Protein AF-A0A2E9AQP9-F1 (afdb_monomer)

Mean predicted aligned error: 4.68 Å

Secondary structure (DSSP, 8-state):
----SS---HHHHHHHHHHHHHHHHHHHHH-HHHHHHTTTPPP-HHHHHHHHHHHHHHHHHHHHHHHHHHHSGGGHHHHHHHHHHHHHHHHHHHHHHHHHTSS-HHHHHHHHHHHHHHHHHHHHHT-

Foldseek 3Di:
DDDDPPDCALLNLLLVLLCVLLVQLCCLQVPVVVNQVLQVHDDDPVSSVVSNVSSVVSNVSSVCSNCVVVVCVPNSLVVLQVQLVVLVVQLVVLVVCCVVVVGPPSSCCVPNVVSVVSNVVSVVNSD

Structure (mmCIF, N/CA/C/O backbone):
data_AF-A0A2E9AQP9-F1
#
_entry.id   AF-A0A2E9AQP9-F1
#
loop_
_atom_site.group_PDB
_atom_site.id
_atom_site.type_symbol
_atom_site.label_atom_id
_atom_site.label_alt_id
_atom_site.label_comp_id
_atom_site.label_asym_id
_atom_site.label_entity_id
_atom_site.label_seq_id
_atom_site.pdbx_PDB_ins_code
_atom_site.Cartn_x
_atom_site.Cartn_y
_atom_site.Cartn_z
_atom_site.occupancy
_atom_site.B_iso_or_equiv
_atom_site.auth_seq_id
_atom_site.auth_comp_id
_atom_site.auth_asym_id
_atom_site.auth_atom_id
_atom_site.pdbx_PDB_model_num
ATOM 1 N N . MET A 1 1 ? -17.244 -19.086 24.687 1.00 38.00 1 MET A N 1
ATOM 2 C CA . MET A 1 1 ? -15.893 -19.639 24.494 1.00 38.00 1 MET A CA 1
ATOM 3 C C . MET A 1 1 ? -14.957 -18.458 24.560 1.00 38.00 1 MET A C 1
ATOM 5 O O . MET A 1 1 ? -15.077 -17.561 23.738 1.00 38.00 1 MET A O 1
ATOM 9 N N . GLU A 1 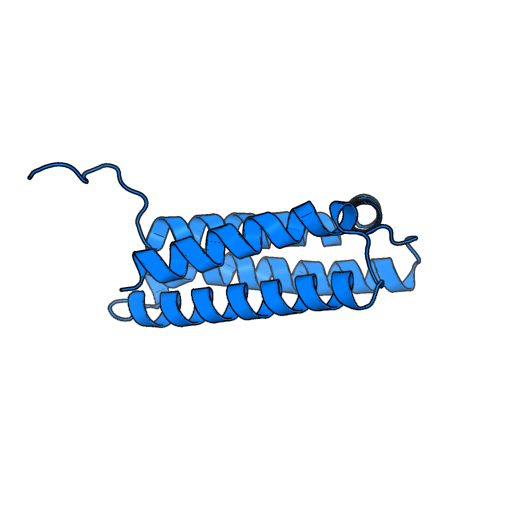2 ? -14.177 -18.408 25.632 1.00 42.53 2 GLU A N 1
ATOM 10 C CA . GLU A 1 2 ? -13.067 -17.478 25.821 1.00 42.53 2 GLU A CA 1
ATOM 11 C C . GLU A 1 2 ? -12.004 -17.705 24.741 1.00 42.53 2 GLU A C 1
ATOM 13 O O . GLU A 1 2 ? -11.810 -18.840 24.299 1.00 42.53 2 GLU A O 1
ATOM 18 N N . GLY A 1 3 ? -11.313 -16.629 24.358 1.00 44.97 3 GLY A N 1
ATOM 19 C CA . GLY A 1 3 ? -10.068 -16.697 23.599 1.00 44.97 3 GLY A CA 1
ATOM 20 C C . GLY A 1 3 ? -10.031 -15.809 22.360 1.00 44.97 3 GLY A C 1
ATOM 21 O O . GLY A 1 3 ? -10.004 -16.335 21.256 1.00 44.97 3 GLY A O 1
ATOM 22 N N . ASP A 1 4 ? -9.972 -14.485 22.526 1.00 52.28 4 ASP A N 1
ATOM 23 C CA . ASP A 1 4 ? -9.325 -13.641 21.508 1.00 52.28 4 ASP A CA 1
ATOM 24 C C . ASP A 1 4 ? -8.601 -12.434 22.131 1.00 52.28 4 ASP A C 1
ATOM 26 O O . ASP A 1 4 ? -8.764 -11.296 21.710 1.00 52.28 4 ASP A O 1
ATOM 30 N N . GLU A 1 5 ? -7.786 -12.663 23.166 1.00 52.16 5 GLU A N 1
ATOM 31 C CA . GLU A 1 5 ? -6.873 -11.632 23.702 1.00 52.16 5 GLU A CA 1
ATOM 32 C C . GLU A 1 5 ? -5.533 -11.568 22.931 1.00 52.16 5 GLU A C 1
ATOM 34 O O . GLU A 1 5 ? -4.533 -11.058 23.429 1.00 52.16 5 GLU A O 1
ATOM 39 N N . GLY A 1 6 ? -5.496 -12.059 21.685 1.00 56.19 6 GLY A N 1
ATOM 40 C CA . GLY A 1 6 ? -4.303 -12.023 20.824 1.00 56.19 6 GLY A CA 1
ATOM 41 C C . GLY A 1 6 ? -4.579 -12.035 19.315 1.00 56.19 6 GLY A C 1
ATOM 42 O O . GLY A 1 6 ? -3.659 -12.272 18.532 1.00 56.19 6 GLY A O 1
ATOM 43 N N . GLY A 1 7 ? -5.826 -11.827 18.892 1.00 74.56 7 GLY A N 1
ATOM 44 C CA . GLY A 1 7 ? -6.230 -11.907 17.493 1.00 74.56 7 GLY A CA 1
ATOM 45 C C . GLY A 1 7 ? -5.870 -10.685 16.664 1.00 74.56 7 GLY A C 1
ATOM 46 O O . GLY A 1 7 ? -5.743 -9.562 17.148 1.00 74.56 7 GLY A O 1
ATOM 47 N N . LEU A 1 8 ? -5.761 -10.904 15.355 1.00 91.00 8 LEU A N 1
ATOM 48 C CA . LEU A 1 8 ? -5.610 -9.837 14.374 1.00 91.00 8 LEU A CA 1
ATOM 49 C C . LEU A 1 8 ? -6.840 -8.910 14.411 1.00 91.00 8 LEU A C 1
ATOM 51 O O . LEU A 1 8 ? -7.929 -9.306 13.985 1.00 91.00 8 LEU A O 1
ATOM 55 N N . THR A 1 9 ? -6.670 -7.688 14.913 1.00 95.94 9 THR A N 1
ATOM 56 C CA . THR A 1 9 ? -7.718 -6.655 14.976 1.00 95.94 9 THR A CA 1
ATOM 57 C C . THR A 1 9 ? -7.784 -5.850 13.677 1.00 95.94 9 THR A C 1
ATOM 59 O O . THR A 1 9 ? -6.810 -5.799 12.926 1.00 95.94 9 THR A O 1
ATOM 62 N N . LEU A 1 10 ? -8.907 -5.170 13.413 1.00 96.25 10 LEU A N 1
ATOM 63 C CA . LEU A 1 10 ? -9.034 -4.282 12.247 1.00 96.25 10 LEU A CA 1
ATOM 64 C C . LEU A 1 10 ? -7.977 -3.163 12.254 1.00 96.25 10 LEU A C 1
ATOM 66 O O . LEU A 1 10 ? -7.404 -2.849 11.215 1.00 96.25 10 LEU A O 1
ATOM 70 N N . GLU A 1 11 ? -7.660 -2.617 13.431 1.00 96.75 11 GLU A N 1
ATOM 71 C CA . GLU A 1 11 ? -6.563 -1.657 13.608 1.00 96.75 11 GLU A CA 1
ATOM 72 C C . GLU A 1 11 ? -5.217 -2.235 13.149 1.00 96.75 11 GLU A C 1
ATOM 74 O O . GLU A 1 11 ? -4.466 -1.564 12.440 1.00 96.75 11 GLU A O 1
ATOM 79 N N . LEU A 1 12 ? -4.913 -3.484 13.513 1.00 97.31 12 LEU A N 1
ATOM 80 C CA . LEU A 1 12 ? -3.681 -4.141 13.081 1.00 97.31 12 LEU A CA 1
ATOM 81 C C . LEU A 1 12 ? -3.661 -4.383 11.567 1.00 97.31 12 LEU A C 1
ATOM 83 O O . LEU A 1 12 ? -2.605 -4.224 10.957 1.00 97.31 12 LEU A O 1
ATOM 87 N N . VAL A 1 13 ? -4.803 -4.696 10.942 1.00 97.94 13 VAL A N 1
ATOM 88 C CA . VAL A 1 13 ? -4.898 -4.813 9.473 1.00 97.94 13 VAL A CA 1
ATOM 89 C C . VAL A 1 13 ? -4.586 -3.470 8.801 1.00 97.94 13 VAL A C 1
ATOM 91 O O . VAL A 1 13 ? -3.784 -3.429 7.868 1.00 97.94 13 VAL A O 1
ATOM 94 N N . PHE A 1 14 ? -5.140 -2.366 9.312 1.00 98.06 14 PHE A N 1
ATOM 95 C CA . PHE A 1 14 ? -4.829 -1.009 8.846 1.00 98.06 14 PHE A CA 1
ATOM 96 C C . PHE A 1 14 ? -3.343 -0.666 8.974 1.00 98.06 14 PHE A C 1
ATOM 98 O O . PHE A 1 14 ? -2.729 -0.204 8.013 1.00 98.06 14 PHE A O 1
ATOM 105 N N . LYS A 1 15 ? -2.733 -0.950 10.128 1.00 97.75 15 LYS A N 1
ATOM 106 C CA . LYS A 1 15 ? -1.299 -0.714 10.352 1.00 97.75 15 LYS A CA 1
ATOM 107 C C . LYS A 1 15 ? -0.417 -1.563 9.438 1.00 97.75 15 LYS A C 1
ATOM 109 O O . LYS A 1 15 ? 0.554 -1.049 8.888 1.00 97.75 15 LYS A O 1
ATOM 114 N N . ALA A 1 16 ? -0.764 -2.830 9.223 1.00 97.56 16 ALA A N 1
ATOM 115 C CA . ALA A 1 16 ? -0.041 -3.701 8.299 1.00 97.56 16 ALA A CA 1
ATOM 116 C C . ALA A 1 16 ? -0.126 -3.192 6.849 1.00 97.56 16 ALA A C 1
ATOM 118 O O . ALA A 1 16 ? 0.898 -3.114 6.168 1.00 97.56 16 ALA A O 1
ATOM 119 N N . ALA A 1 17 ? -1.313 -2.769 6.399 1.00 97.25 17 ALA A N 1
ATOM 120 C CA . ALA A 1 17 ? -1.485 -2.128 5.094 1.00 97.25 17 ALA A CA 1
ATOM 121 C C . ALA A 1 17 ? -0.691 -0.813 4.998 1.00 97.25 17 ALA A C 1
ATOM 123 O O . ALA A 1 17 ? -0.103 -0.512 3.962 1.00 97.25 17 ALA A O 1
ATOM 124 N N . GLY A 1 18 ? -0.617 -0.060 6.099 1.00 97.94 18 GLY A N 1
ATOM 125 C CA . GLY A 1 18 ? 0.185 1.153 6.204 1.00 97.94 18 GLY A CA 1
ATOM 126 C C . GLY A 1 18 ? 1.681 0.910 6.004 1.00 97.94 18 GLY A C 1
ATOM 127 O O . GLY A 1 18 ? 2.306 1.585 5.187 1.00 97.94 18 GLY A O 1
ATOM 128 N N . ILE A 1 19 ? 2.247 -0.095 6.685 1.00 97.69 19 ILE A N 1
ATOM 129 C CA . ILE A 1 19 ? 3.654 -0.503 6.511 1.00 97.69 19 ILE A CA 1
ATOM 130 C C . ILE A 1 19 ? 3.922 -0.906 5.063 1.00 97.69 19 ILE A C 1
ATOM 132 O O . ILE A 1 19 ? 4.918 -0.482 4.488 1.00 97.69 19 ILE A O 1
ATOM 136 N N . MET A 1 20 ? 3.029 -1.698 4.472 1.00 95.38 20 MET A N 1
ATOM 137 C CA . MET A 1 20 ? 3.136 -2.122 3.076 1.00 95.38 20 MET A CA 1
ATOM 138 C C . MET A 1 20 ? 3.131 -0.932 2.112 1.00 95.38 20 MET A C 1
ATOM 140 O O . MET A 1 20 ? 3.979 -0.867 1.228 1.00 95.38 20 MET A O 1
ATOM 144 N N . GLY A 1 21 ? 2.226 0.033 2.305 1.00 96.00 21 GLY A N 1
ATOM 145 C CA . GLY A 1 21 ? 2.166 1.247 1.489 1.00 96.00 21 GLY A CA 1
ATOM 146 C C . GLY A 1 21 ? 3.438 2.089 1.601 1.00 96.00 21 GLY A C 1
ATOM 147 O O . GLY A 1 21 ? 4.028 2.452 0.587 1.00 96.00 21 GLY A O 1
ATOM 148 N N . VAL A 1 22 ? 3.921 2.332 2.826 1.00 97.81 22 VAL A N 1
ATOM 149 C CA . VAL A 1 22 ? 5.174 3.074 3.048 1.00 97.81 22 VAL A CA 1
ATOM 150 C C . VAL A 1 22 ? 6.372 2.325 2.466 1.00 97.81 22 VAL A C 1
ATOM 152 O O . VAL A 1 22 ? 7.183 2.930 1.774 1.00 97.81 22 VAL A O 1
ATOM 155 N N . GLY A 1 23 ? 6.480 1.017 2.703 1.00 94.44 23 GLY A N 1
ATOM 156 C CA . GLY A 1 23 ? 7.569 0.188 2.190 1.00 94.44 23 GLY A CA 1
ATOM 157 C C . GLY A 1 23 ? 7.599 0.138 0.662 1.00 94.44 23 GLY A C 1
ATOM 158 O O . GLY A 1 23 ? 8.650 0.365 0.069 1.00 94.44 23 GLY A O 1
ATOM 159 N N . GLY A 1 24 ? 6.447 -0.078 0.022 1.00 92.00 24 GLY A N 1
ATOM 160 C CA . GLY A 1 24 ? 6.325 -0.054 -1.436 1.00 92.00 24 GLY A CA 1
ATOM 161 C C . GLY A 1 24 ? 6.636 1.321 -2.025 1.00 92.00 24 GLY A C 1
ATOM 162 O O . GLY A 1 24 ? 7.313 1.420 -3.044 1.00 92.00 24 GLY A O 1
ATOM 163 N N . GLY A 1 25 ? 6.219 2.393 -1.350 1.00 95.31 25 GLY A N 1
ATOM 164 C CA . GLY A 1 25 ? 6.530 3.745 -1.791 1.00 95.31 25 GLY A CA 1
ATOM 165 C C . GLY A 1 25 ? 8.010 4.112 -1.650 1.00 95.31 25 GLY A C 1
ATOM 166 O O . GLY A 1 25 ? 8.582 4.713 -2.557 1.00 95.31 25 GLY A O 1
ATOM 167 N N . LEU A 1 26 ? 8.662 3.684 -0.563 1.00 96.12 26 LEU A N 1
ATOM 168 C CA . LEU A 1 26 ? 10.113 3.807 -0.403 1.00 96.12 26 LEU A CA 1
ATOM 169 C C . LEU A 1 26 ? 10.869 3.000 -1.460 1.00 96.12 26 LEU A C 1
ATOM 171 O O . LEU A 1 26 ? 11.868 3.492 -1.972 1.00 96.12 26 LEU A O 1
ATOM 175 N N . LEU A 1 27 ? 10.389 1.803 -1.813 1.00 91.75 27 LEU A N 1
ATOM 176 C CA . LEU A 1 27 ? 10.970 1.006 -2.893 1.00 91.75 27 LEU A CA 1
ATOM 177 C C . LEU A 1 27 ? 10.889 1.753 -4.233 1.00 91.75 27 LEU A C 1
ATOM 179 O O . LEU A 1 27 ? 11.904 1.886 -4.905 1.00 91.75 27 LEU A O 1
ATOM 183 N N . GLY A 1 28 ? 9.725 2.311 -4.582 1.00 92.12 28 GLY A N 1
ATOM 184 C CA . GLY A 1 28 ? 9.542 3.055 -5.836 1.00 92.12 28 GLY A CA 1
ATOM 185 C C . GLY A 1 28 ? 10.383 4.335 -5.948 1.00 92.12 28 GLY A C 1
ATOM 186 O O . GLY A 1 28 ? 10.756 4.719 -7.055 1.00 92.12 28 GLY A O 1
ATOM 187 N N . ILE A 1 29 ? 10.705 4.979 -4.818 1.00 95.62 29 ILE A N 1
ATOM 188 C CA . ILE A 1 29 ? 11.549 6.186 -4.780 1.00 95.62 29 ILE A CA 1
ATOM 189 C C . ILE A 1 29 ? 13.040 5.841 -4.734 1.00 95.62 29 ILE A C 1
ATOM 191 O O . ILE A 1 29 ? 13.832 6.450 -5.442 1.00 95.62 29 ILE A O 1
ATOM 195 N N . ALA A 1 30 ? 13.445 4.929 -3.848 1.00 95.38 30 ALA A N 1
ATOM 196 C CA . ALA A 1 30 ? 14.856 4.700 -3.537 1.00 95.38 30 ALA A CA 1
ATOM 197 C C . ALA A 1 30 ? 15.485 3.563 -4.352 1.00 95.38 30 ALA A C 1
ATOM 199 O O . ALA A 1 30 ? 16.708 3.477 -4.423 1.00 95.38 30 ALA A O 1
ATOM 200 N N . MET A 1 31 ? 14.668 2.664 -4.905 1.00 92.94 31 MET A N 1
ATOM 201 C CA . MET A 1 31 ? 15.110 1.487 -5.659 1.00 92.94 31 MET A CA 1
ATOM 202 C C . MET A 1 31 ? 14.216 1.267 -6.897 1.00 92.94 31 MET A C 1
ATOM 204 O O . MET A 1 31 ? 13.592 0.207 -7.024 1.00 92.94 31 MET A O 1
ATOM 208 N N . PRO A 1 32 ? 14.134 2.259 -7.807 1.00 91.25 32 PRO A N 1
ATOM 209 C CA . PRO A 1 32 ? 13.274 2.212 -8.991 1.00 91.25 32 PRO A CA 1
ATOM 210 C C . PRO A 1 32 ? 13.541 0.977 -9.863 1.00 91.25 32 PRO A C 1
ATOM 212 O O . PRO A 1 32 ? 12.589 0.308 -10.260 1.00 91.25 32 PRO A O 1
ATOM 215 N N . ASP A 1 33 ? 14.807 0.608 -10.080 1.00 90.62 33 ASP A N 1
ATOM 216 C CA . ASP A 1 33 ? 15.177 -0.578 -10.868 1.00 90.62 33 ASP A CA 1
ATOM 217 C C . ASP A 1 33 ? 14.599 -1.865 -10.274 1.00 90.62 33 ASP A C 1
ATOM 219 O O . ASP A 1 33 ? 13.947 -2.639 -10.967 1.00 90.62 33 ASP A O 1
ATOM 223 N N . MET A 1 34 ? 14.739 -2.053 -8.958 1.00 87.75 34 MET A N 1
ATOM 224 C CA . MET A 1 34 ? 14.175 -3.215 -8.270 1.00 87.75 34 MET A CA 1
ATOM 225 C C . MET A 1 34 ? 12.645 -3.231 -8.369 1.00 87.75 34 MET A C 1
ATOM 227 O O . MET A 1 34 ? 12.036 -4.293 -8.481 1.00 87.75 34 MET A O 1
ATOM 231 N N . TRP A 1 35 ? 12.000 -2.065 -8.311 1.00 85.94 35 TRP A N 1
ATOM 232 C CA . TRP A 1 35 ? 10.556 -1.960 -8.491 1.00 85.94 35 TRP A CA 1
ATOM 233 C C . TRP A 1 35 ? 10.122 -2.350 -9.913 1.00 85.94 35 TRP A C 1
ATOM 235 O O . TRP A 1 35 ? 9.165 -3.110 -10.052 1.00 85.94 35 TRP A O 1
ATOM 245 N N . ALA A 1 36 ? 10.844 -1.907 -10.946 1.00 87.19 36 ALA A N 1
ATOM 246 C CA . ALA A 1 36 ? 10.575 -2.278 -12.336 1.00 87.19 36 ALA A CA 1
ATOM 247 C C . ALA A 1 36 ? 10.849 -3.757 -12.629 1.00 87.19 36 ALA A C 1
ATOM 249 O O . ALA A 1 36 ? 10.014 -4.410 -13.256 1.00 87.19 36 ALA A O 1
ATOM 250 N N . ASP A 1 37 ? 11.957 -4.304 -12.126 1.00 83.56 37 ASP A N 1
ATOM 251 C CA . ASP A 1 37 ? 12.318 -5.714 -12.292 1.00 83.56 37 ASP A CA 1
ATOM 252 C C . ASP A 1 37 ? 11.215 -6.640 -11.764 1.00 83.56 37 ASP A C 1
ATOM 254 O O . ASP A 1 37 ? 10.886 -7.647 -12.393 1.00 83.56 37 ASP A O 1
ATOM 258 N N . ASN A 1 38 ? 10.584 -6.269 -10.642 1.00 77.75 38 ASN A N 1
ATOM 259 C CA . ASN A 1 38 ? 9.488 -7.041 -10.054 1.00 77.75 38 ASN A CA 1
ATOM 260 C C . ASN A 1 38 ? 8.275 -7.181 -10.980 1.00 77.75 38 ASN A C 1
ATOM 262 O O . ASN A 1 38 ? 7.528 -8.141 -10.830 1.00 77.75 38 ASN A O 1
ATOM 266 N N . VAL A 1 39 ? 8.077 -6.245 -11.911 1.00 78.25 39 VAL A N 1
ATOM 267 C CA . VAL A 1 39 ? 6.957 -6.235 -12.865 1.00 78.25 39 VAL A CA 1
ATOM 268 C C . VAL A 1 39 ? 7.425 -6.401 -14.316 1.00 78.25 39 VAL A C 1
ATOM 270 O O . VAL A 1 39 ? 6.660 -6.145 -15.245 1.00 78.25 39 VAL A O 1
ATOM 273 N N . GLY A 1 40 ? 8.677 -6.828 -14.526 1.00 80.06 40 GLY A N 1
ATOM 274 C CA . GLY A 1 40 ? 9.253 -7.096 -15.847 1.00 80.06 40 GLY A CA 1
ATOM 275 C C . GLY A 1 40 ? 9.447 -5.857 -16.727 1.00 80.06 40 GLY A C 1
ATOM 276 O O . GLY A 1 40 ? 9.503 -5.978 -17.952 1.00 80.06 40 GLY A O 1
ATOM 277 N N . TRP A 1 41 ? 9.504 -4.664 -16.136 1.00 85.25 41 TRP A N 1
ATOM 278 C CA . TRP A 1 41 ? 9.685 -3.417 -16.874 1.00 85.25 41 TRP A CA 1
ATOM 279 C C . TRP A 1 41 ? 11.164 -3.105 -17.086 1.00 85.25 41 TRP A C 1
ATOM 281 O O . TRP A 1 41 ? 11.996 -3.338 -16.217 1.00 85.25 41 TRP A O 1
ATOM 291 N N . VAL A 1 42 ? 11.487 -2.518 -18.239 1.00 89.00 42 VAL A N 1
ATOM 292 C CA . VAL A 1 42 ? 12.802 -1.909 -18.466 1.00 89.00 42 VAL A CA 1
ATOM 293 C C . VAL A 1 42 ? 12.746 -0.486 -17.933 1.00 89.00 42 VAL A C 1
ATOM 295 O O . VAL A 1 42 ? 11.937 0.311 -18.411 1.00 89.00 42 VAL A O 1
ATOM 298 N N . MET A 1 43 ? 13.589 -0.167 -16.953 1.00 92.50 43 MET A N 1
ATOM 299 C CA . MET A 1 43 ? 13.609 1.167 -16.361 1.00 92.50 43 MET A CA 1
ATOM 300 C C . MET A 1 43 ? 14.156 2.203 -17.356 1.00 92.50 43 MET A C 1
ATOM 302 O O . MET A 1 43 ? 15.237 2.033 -17.923 1.00 92.50 43 MET A O 1
ATOM 306 N N . THR A 1 44 ? 13.391 3.275 -17.578 1.00 94.38 44 THR A N 1
ATOM 307 C CA . THR A 1 44 ? 13.791 4.462 -18.356 1.00 94.38 44 THR A CA 1
ATOM 308 C C . THR A 1 44 ? 13.800 5.692 -17.451 1.00 94.38 44 THR A C 1
ATOM 310 O O . THR A 1 44 ? 13.197 5.666 -16.379 1.00 94.38 44 THR A O 1
ATOM 313 N N . GLU A 1 45 ? 14.415 6.796 -17.885 1.00 93.00 45 GLU A N 1
ATOM 314 C CA . GLU A 1 45 ? 14.434 8.047 -17.105 1.00 93.00 45 GLU A CA 1
ATOM 315 C C . GLU A 1 45 ? 13.013 8.570 -16.808 1.00 93.00 45 GLU A C 1
ATOM 317 O O . GLU A 1 45 ? 12.724 9.060 -15.714 1.00 93.00 45 GLU A O 1
ATOM 322 N N . GLU A 1 46 ? 12.081 8.434 -17.757 1.00 95.00 46 GLU A N 1
ATOM 323 C CA . GLU A 1 46 ? 10.686 8.826 -17.552 1.00 95.00 46 GLU A CA 1
ATOM 324 C C . GLU A 1 46 ? 9.969 7.918 -16.549 1.00 95.00 46 GLU A C 1
ATOM 326 O O . GLU A 1 46 ? 9.168 8.406 -15.746 1.00 95.00 46 GLU A O 1
ATOM 331 N N . LEU A 1 47 ? 10.252 6.611 -16.585 1.00 92.50 47 LEU A N 1
ATOM 332 C CA . LEU A 1 47 ? 9.686 5.644 -15.646 1.00 92.50 47 LEU A CA 1
ATOM 333 C C . LEU A 1 47 ? 10.260 5.809 -14.240 1.00 92.50 47 LEU A C 1
ATOM 335 O O . LEU A 1 47 ? 9.507 5.659 -13.284 1.00 92.50 47 LEU A O 1
ATOM 339 N N . GLU A 1 48 ? 11.528 6.188 -14.107 1.00 94.50 48 GLU A N 1
ATOM 340 C CA . GLU A 1 48 ? 12.148 6.511 -12.821 1.00 94.50 48 GLU A CA 1
ATOM 341 C C . GLU A 1 48 ? 11.484 7.745 -12.198 1.00 94.50 48 GLU A C 1
ATOM 343 O O . GLU A 1 48 ? 11.071 7.742 -11.036 1.00 94.50 48 GLU A O 1
ATOM 348 N N . ASN A 1 49 ? 11.274 8.803 -12.987 1.00 94.62 49 ASN A N 1
ATOM 349 C CA . ASN A 1 49 ? 10.537 9.966 -12.503 1.00 94.62 49 ASN A CA 1
ATOM 350 C C . ASN A 1 49 ? 9.090 9.611 -12.122 1.00 94.62 49 ASN A C 1
ATOM 352 O O . ASN A 1 49 ? 8.583 10.065 -11.093 1.00 94.62 49 ASN A O 1
ATOM 356 N N . LEU A 1 50 ? 8.423 8.7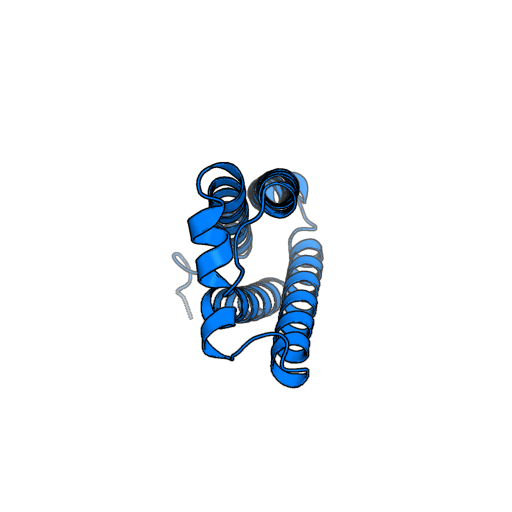71 -12.915 1.00 94.25 50 LEU A N 1
ATOM 357 C CA . LEU A 1 50 ? 7.080 8.294 -12.598 1.00 94.25 50 LEU A CA 1
ATOM 358 C C . LEU A 1 50 ? 7.059 7.446 -11.316 1.00 94.25 50 LEU A C 1
ATOM 360 O O . LEU A 1 50 ? 6.165 7.636 -10.487 1.00 94.25 50 LEU A O 1
ATOM 364 N N . SER A 1 51 ? 8.030 6.551 -11.118 1.00 94.38 51 SER A N 1
ATOM 365 C CA . SER A 1 51 ? 8.106 5.681 -9.941 1.00 94.38 51 SER A CA 1
ATOM 366 C C . SER A 1 51 ? 8.312 6.488 -8.663 1.00 94.38 51 SER A C 1
ATOM 368 O O . SER A 1 51 ? 7.705 6.160 -7.645 1.00 94.38 51 SER A O 1
ATOM 370 N N . MET A 1 52 ? 9.061 7.595 -8.715 1.00 94.50 52 MET A N 1
ATOM 371 C CA . MET A 1 52 ? 9.185 8.517 -7.583 1.00 94.50 52 MET A CA 1
ATOM 372 C C . MET A 1 52 ? 7.836 9.134 -7.191 1.00 94.50 52 MET A C 1
ATOM 374 O O . MET A 1 52 ? 7.486 9.169 -6.009 1.00 94.50 52 MET A O 1
ATOM 378 N N . TRP A 1 53 ? 7.047 9.598 -8.166 1.00 96.00 53 TRP A N 1
ATOM 379 C CA . TRP A 1 53 ? 5.728 10.183 -7.898 1.00 96.00 53 TRP A CA 1
ATOM 380 C C . TRP A 1 53 ? 4.718 9.149 -7.408 1.00 96.00 53 TRP A C 1
ATOM 382 O O . TRP A 1 53 ? 3.983 9.412 -6.455 1.00 96.00 53 TRP A O 1
ATOM 392 N N . ILE A 1 54 ? 4.694 7.963 -8.018 1.00 94.62 54 ILE A N 1
ATOM 393 C CA . ILE A 1 54 ? 3.878 6.841 -7.542 1.00 94.62 54 ILE A CA 1
ATOM 394 C C . ILE A 1 54 ? 4.296 6.478 -6.116 1.00 94.62 54 ILE A C 1
ATOM 396 O O . ILE A 1 54 ? 3.446 6.360 -5.235 1.00 94.62 54 ILE A O 1
ATOM 400 N N . GLY A 1 55 ? 5.598 6.378 -5.860 1.00 95.94 55 GLY A N 1
ATOM 401 C CA . GLY A 1 55 ? 6.132 6.044 -4.551 1.00 95.94 55 GLY A CA 1
ATOM 402 C C . GLY A 1 55 ? 5.755 7.069 -3.481 1.00 95.94 55 GLY A C 1
ATOM 403 O O . GLY A 1 55 ? 5.334 6.688 -2.389 1.00 95.94 55 GLY A O 1
ATOM 404 N N . PHE A 1 56 ? 5.780 8.365 -3.809 1.00 97.50 56 PHE A N 1
ATOM 405 C CA . PHE A 1 56 ? 5.278 9.424 -2.928 1.00 97.50 56 PHE A CA 1
ATOM 406 C C . PHE A 1 56 ? 3.807 9.195 -2.549 1.00 97.50 56 PHE A C 1
ATOM 408 O O . PHE A 1 56 ? 3.456 9.239 -1.367 1.00 97.50 56 PHE A O 1
ATOM 415 N N . TRP A 1 57 ? 2.947 8.895 -3.527 1.00 97.25 57 TRP A N 1
ATOM 416 C CA . TRP A 1 57 ? 1.534 8.615 -3.263 1.00 97.25 57 TRP A CA 1
ATOM 417 C C . TRP A 1 57 ? 1.330 7.356 -2.418 1.00 97.25 57 TRP A C 1
ATOM 419 O O . TRP A 1 57 ? 0.483 7.358 -1.525 1.00 97.25 57 TRP A O 1
ATOM 429 N N . PHE A 1 58 ? 2.135 6.316 -2.633 1.00 96.06 58 PHE A N 1
ATOM 430 C CA . PHE A 1 58 ? 2.117 5.099 -1.821 1.00 96.06 58 PHE A CA 1
ATOM 431 C C . PHE A 1 58 ? 2.532 5.361 -0.369 1.00 96.06 58 PHE A C 1
ATOM 433 O O . PHE A 1 58 ? 1.883 4.854 0.546 1.00 96.06 58 PHE A O 1
ATOM 440 N N . ILE A 1 59 ? 3.537 6.214 -0.135 1.00 98.38 59 ILE A N 1
ATOM 441 C CA . ILE A 1 59 ? 3.905 6.654 1.218 1.00 98.38 59 ILE A CA 1
ATOM 442 C C . ILE A 1 59 ? 2.738 7.393 1.869 1.00 98.38 59 ILE A C 1
ATOM 444 O O . ILE A 1 59 ? 2.356 7.061 2.990 1.00 98.38 59 ILE A O 1
ATOM 448 N N . MET A 1 60 ? 2.134 8.360 1.173 1.00 98.31 60 MET A N 1
ATOM 449 C CA . MET A 1 60 ? 1.001 9.121 1.711 1.00 98.31 60 MET A CA 1
ATOM 450 C C . MET A 1 60 ? -0.193 8.220 2.037 1.00 98.31 60 MET A C 1
ATOM 452 O O . MET A 1 60 ? -0.801 8.356 3.099 1.00 98.31 60 MET A O 1
ATOM 456 N N . PHE A 1 61 ? -0.497 7.262 1.163 1.00 96.44 61 PHE A N 1
ATOM 457 C CA . PHE A 1 61 ? -1.529 6.260 1.399 1.00 96.44 61 PHE A CA 1
ATOM 458 C C . PHE A 1 61 ? -1.194 5.348 2.583 1.00 96.44 61 PHE A C 1
ATOM 460 O O . PHE A 1 61 ? -2.051 5.097 3.428 1.00 96.44 61 PHE A O 1
ATOM 467 N N . GLY A 1 62 ? 0.054 4.890 2.692 1.00 97.94 62 GLY A N 1
ATOM 468 C CA . GLY A 1 62 ? 0.506 4.061 3.804 1.00 97.94 62 GLY A CA 1
ATOM 469 C C . GLY A 1 62 ? 0.417 4.790 5.148 1.00 97.94 62 GLY A C 1
ATOM 470 O O . GLY A 1 62 ? -0.091 4.241 6.126 1.00 97.94 62 GLY A O 1
ATOM 471 N N . LEU A 1 63 ? 0.816 6.063 5.188 1.00 98.38 63 LEU A N 1
ATOM 472 C CA . LEU A 1 63 ? 0.656 6.918 6.365 1.00 98.38 63 LEU A CA 1
ATOM 473 C C . LEU A 1 63 ? -0.819 7.139 6.711 1.00 98.38 63 LEU A C 1
ATOM 475 O O . LEU A 1 63 ? -1.177 7.090 7.888 1.00 98.38 63 LEU A O 1
ATOM 479 N N . LEU A 1 64 ? -1.680 7.347 5.711 1.00 97.56 64 LEU A N 1
ATOM 480 C CA . LEU A 1 64 ? -3.120 7.452 5.927 1.00 97.56 64 LEU A CA 1
ATOM 481 C C . LEU A 1 64 ? -3.670 6.161 6.537 1.00 97.56 64 LEU A C 1
ATOM 483 O O . LEU A 1 64 ? -4.314 6.226 7.577 1.00 97.56 64 LEU A O 1
ATOM 487 N N . MET A 1 65 ? -3.373 5.001 5.948 1.00 97.69 65 MET A N 1
ATOM 488 C CA . MET A 1 65 ? -3.807 3.692 6.448 1.00 97.69 65 MET A CA 1
ATOM 489 C C . MET A 1 65 ? -3.325 3.431 7.878 1.00 97.69 65 MET A C 1
ATOM 491 O O . MET A 1 65 ? -4.101 2.970 8.709 1.00 97.69 65 MET A O 1
ATOM 495 N N . TRP A 1 66 ? -2.078 3.789 8.195 1.00 98.12 66 TRP A N 1
ATOM 496 C CA . TRP A 1 66 ? -1.520 3.653 9.541 1.00 98.12 66 TRP A CA 1
ATOM 497 C C . TRP A 1 66 ? -2.262 4.495 10.587 1.00 98.12 66 TRP A C 1
ATOM 499 O O . TRP A 1 66 ? -2.482 4.041 11.710 1.00 98.12 66 TRP A O 1
ATOM 509 N N . ASN A 1 67 ? -2.637 5.724 10.226 1.00 96.94 67 ASN A N 1
ATOM 510 C CA . ASN A 1 67 ? -3.285 6.671 11.134 1.00 96.94 67 ASN A CA 1
ATOM 511 C C . ASN A 1 67 ? -4.816 6.583 11.105 1.00 96.94 67 ASN A C 1
ATOM 513 O O . ASN A 1 67 ? -5.475 7.101 12.000 1.00 96.94 67 ASN A O 1
ATOM 517 N N . LEU A 1 68 ? -5.413 5.914 10.119 1.00 96.38 68 LEU A N 1
ATOM 518 C CA . LEU A 1 68 ? -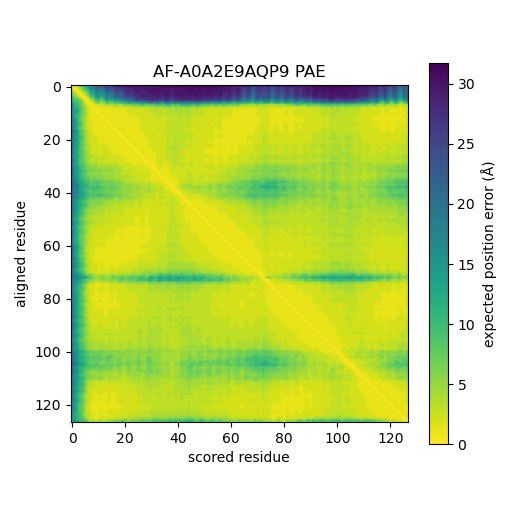6.865 5.845 9.979 1.00 96.38 68 LEU A CA 1
ATOM 519 C C . LEU A 1 68 ? -7.583 5.308 11.229 1.00 96.38 68 LEU A C 1
ATOM 521 O O . LEU A 1 68 ?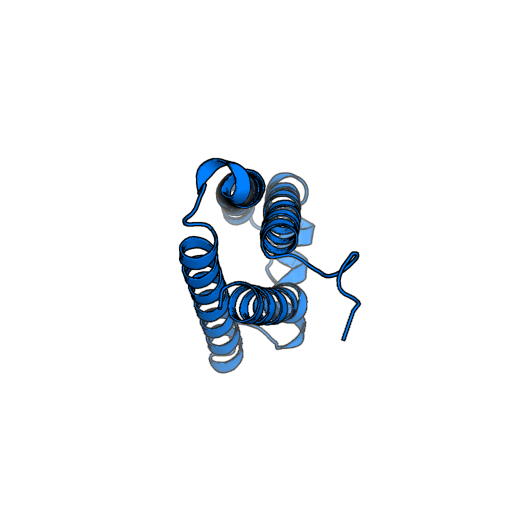 -8.608 5.886 11.579 1.00 96.38 68 LEU A O 1
ATOM 525 N N . PRO A 1 69 ? -7.066 4.296 11.957 1.00 95.88 69 PRO A N 1
ATOM 526 C CA . PRO A 1 69 ? -7.680 3.839 13.202 1.00 95.88 69 PRO A CA 1
ATOM 527 C C . PRO A 1 69 ? -7.864 4.929 14.260 1.00 95.88 69 PRO A C 1
ATOM 529 O O . PRO A 1 69 ? -8.886 4.940 14.939 1.00 95.88 69 PRO A O 1
ATOM 532 N N . SER A 1 70 ? -6.923 5.872 14.379 1.00 95.12 70 SER A N 1
ATOM 533 C CA . SER A 1 70 ? -7.047 6.984 15.330 1.00 95.12 70 SER A CA 1
ATOM 534 C C . SER A 1 70 ? -7.921 8.122 14.795 1.00 95.12 70 SER A C 1
ATOM 536 O O . SER A 1 70 ? -8.571 8.811 15.576 1.00 95.12 70 SER A O 1
ATOM 538 N N . LEU A 1 71 ? -7.973 8.303 13.472 1.00 94.31 71 LEU A N 1
ATOM 539 C CA . LEU A 1 71 ? -8.770 9.345 12.814 1.00 94.31 71 LEU A CA 1
ATOM 540 C C . LEU A 1 71 ? -10.252 8.969 12.659 1.00 94.31 71 LEU A C 1
ATOM 542 O O . LEU A 1 71 ? -11.114 9.845 12.639 1.00 94.31 71 LEU A O 1
ATOM 546 N N . ALA A 1 72 ? -10.554 7.678 12.519 1.00 92.06 72 ALA A N 1
ATOM 547 C CA . ALA A 1 72 ? -11.888 7.180 12.194 1.00 92.06 72 ALA A CA 1
ATOM 548 C C . ALA A 1 72 ? -12.847 7.131 13.393 1.00 92.06 72 ALA A C 1
ATOM 550 O O . ALA A 1 72 ? -14.058 7.035 13.170 1.00 92.06 72 ALA A O 1
ATOM 551 N N . ALA A 1 73 ? -12.329 7.194 14.627 1.00 86.06 73 ALA A N 1
ATOM 552 C CA . ALA A 1 73 ? -13.093 7.000 15.861 1.00 86.06 73 ALA A CA 1
ATOM 553 C C . ALA A 1 73 ? -14.040 5.783 15.740 1.00 86.06 73 ALA A C 1
ATOM 555 O O . ALA A 1 73 ? -13.596 4.682 15.413 1.00 86.06 73 ALA A O 1
ATOM 556 N N . ASP A 1 74 ? -15.348 5.985 15.908 1.00 90.75 74 ASP A N 1
ATOM 557 C CA . ASP A 1 74 ? -16.354 4.915 15.879 1.00 90.75 74 ASP A CA 1
ATOM 558 C C . ASP A 1 74 ? -16.648 4.367 14.466 1.00 90.75 74 ASP A C 1
ATOM 560 O O . ASP A 1 74 ? -17.313 3.344 14.312 1.00 90.75 74 ASP A O 1
ATOM 564 N N . ASN A 1 75 ? -16.145 5.010 13.405 1.00 94.56 75 ASN A N 1
ATOM 565 C CA . ASN A 1 75 ? -16.427 4.637 12.013 1.00 94.56 75 ASN A CA 1
ATOM 566 C C . ASN A 1 75 ? -15.401 3.668 11.406 1.00 94.56 75 ASN A C 1
ATOM 568 O O . ASN A 1 75 ? -15.403 3.461 10.188 1.00 94.56 75 ASN A O 1
ATOM 572 N N . LEU A 1 76 ? -14.509 3.078 12.208 1.00 95.62 76 LEU A N 1
ATOM 573 C CA . LEU A 1 76 ? -13.401 2.264 11.697 1.00 95.62 76 LEU A CA 1
ATOM 574 C C . LEU A 1 76 ? -13.868 1.076 10.836 1.00 95.62 76 LEU A C 1
ATOM 576 O O . LEU A 1 76 ? -13.252 0.793 9.811 1.00 95.62 76 LEU A O 1
ATOM 580 N N . SER A 1 77 ? -14.992 0.437 11.183 1.00 96.50 77 SER A N 1
ATOM 581 C CA . SE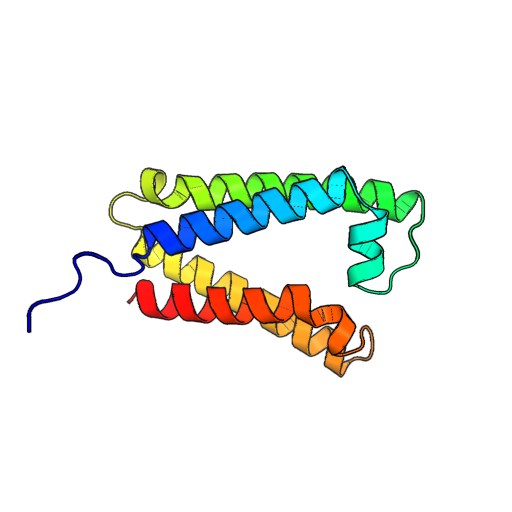R A 1 77 ? -15.610 -0.625 10.366 1.00 96.50 77 SER A CA 1
ATOM 582 C C . SER A 1 77 ? -15.991 -0.129 8.962 1.00 96.50 77 SER A C 1
ATOM 584 O O . SER A 1 77 ? -15.679 -0.779 7.965 1.00 96.50 77 SER A O 1
ATOM 586 N N . THR A 1 78 ? -16.604 1.052 8.846 1.00 96.94 78 THR A N 1
ATOM 587 C CA . THR A 1 78 ? -16.972 1.642 7.546 1.00 96.94 78 THR A CA 1
ATOM 588 C C . THR A 1 78 ? -15.737 1.892 6.687 1.00 96.94 78 THR A C 1
ATOM 590 O O . THR A 1 78 ? -15.709 1.531 5.511 1.00 96.94 78 THR A O 1
ATOM 593 N N . TRP A 1 79 ? -14.684 2.447 7.286 1.00 97.19 79 TRP A N 1
ATOM 594 C CA . TRP A 1 79 ? -13.412 2.643 6.601 1.00 97.19 79 TRP A CA 1
ATOM 595 C C . TRP A 1 79 ? -12.761 1.327 6.184 1.00 97.19 79 TRP A C 1
ATOM 597 O O . TRP A 1 79 ? -12.207 1.239 5.092 1.00 97.19 79 TRP A O 1
ATOM 607 N N . GLY A 1 80 ? -12.868 0.286 7.008 1.00 97.19 80 GLY A N 1
ATOM 608 C CA . GLY A 1 80 ? -12.382 -1.044 6.665 1.00 97.19 80 GLY A CA 1
ATOM 609 C C . GLY A 1 80 ? -13.133 -1.663 5.480 1.00 97.19 80 GLY A C 1
ATOM 610 O O . GLY A 1 80 ? -12.511 -2.288 4.624 1.00 97.19 80 GLY A O 1
ATOM 611 N N . LYS A 1 81 ? -14.438 -1.400 5.326 1.00 97.81 81 LYS A N 1
ATOM 612 C CA . LYS A 1 81 ? -15.203 -1.795 4.124 1.00 97.81 81 LYS A CA 1
ATOM 613 C C . LYS A 1 81 ? -14.716 -1.066 2.869 1.00 97.81 81 LYS A C 1
ATOM 615 O O . LYS A 1 81 ? -14.594 -1.692 1.817 1.00 97.81 81 LYS A O 1
ATOM 620 N N . TYR A 1 82 ? -14.386 0.223 2.970 1.00 96.94 82 TYR A N 1
ATOM 621 C CA . TYR A 1 82 ? -13.774 0.956 1.854 1.00 96.94 82 TYR A CA 1
ATOM 622 C C . TYR A 1 82 ? -12.375 0.439 1.518 1.00 96.94 82 TYR A C 1
ATOM 624 O O . TYR A 1 82 ? -12.064 0.272 0.341 1.00 96.94 82 TYR A O 1
ATOM 632 N N . ALA A 1 83 ? -11.563 0.117 2.527 1.00 97.12 83 ALA A N 1
ATOM 633 C CA . ALA A 1 83 ? -10.261 -0.509 2.323 1.00 97.12 83 ALA A CA 1
ATOM 634 C C . ALA A 1 83 ? -10.399 -1.877 1.631 1.00 97.12 83 ALA A C 1
ATOM 636 O O . ALA A 1 83 ? -9.699 -2.136 0.655 1.00 97.12 83 ALA A O 1
ATOM 637 N N . ALA A 1 84 ? -11.354 -2.716 2.049 1.00 97.94 84 ALA A N 1
ATOM 638 C CA . ALA A 1 84 ? -11.655 -3.973 1.363 1.00 97.94 84 ALA A CA 1
ATOM 639 C C . ALA A 1 84 ? -12.002 -3.734 -0.115 1.00 97.94 84 ALA A C 1
ATOM 641 O O . ALA A 1 84 ? -11.435 -4.383 -0.990 1.00 97.94 84 ALA A O 1
ATOM 642 N N . GLY A 1 85 ? -12.875 -2.761 -0.400 1.00 97.56 85 GLY A N 1
ATOM 643 C CA . GLY A 1 85 ? -13.229 -2.373 -1.767 1.00 97.56 85 GLY A CA 1
ATOM 644 C C . GLY A 1 85 ? -12.023 -1.920 -2.595 1.00 97.56 85 GLY A C 1
ATOM 645 O O . GLY A 1 85 ? -11.865 -2.363 -3.730 1.00 97.56 85 GLY A O 1
ATOM 646 N N . PHE A 1 86 ? -11.138 -1.103 -2.019 1.00 96.00 86 PHE A N 1
ATOM 647 C CA . PHE A 1 86 ? -9.894 -0.675 -2.661 1.00 96.00 86 PHE A CA 1
ATOM 648 C C . PHE A 1 86 ? -9.024 -1.870 -3.076 1.00 96.00 86 PHE A C 1
ATOM 650 O O . PHE A 1 86 ? -8.642 -1.974 -4.242 1.00 96.00 86 PHE A O 1
ATOM 657 N N . PHE A 1 87 ? -8.767 -2.809 -2.160 1.00 96.50 87 PHE A N 1
ATOM 658 C CA . PHE A 1 87 ? -7.943 -3.985 -2.458 1.00 96.50 87 PHE A CA 1
ATOM 659 C C . PHE A 1 87 ? -8.615 -4.953 -3.442 1.00 96.50 87 PHE A C 1
ATOM 661 O O . PHE A 1 87 ? -7.926 -5.566 -4.255 1.00 96.50 87 PHE A O 1
ATOM 668 N N . VAL A 1 88 ? -9.948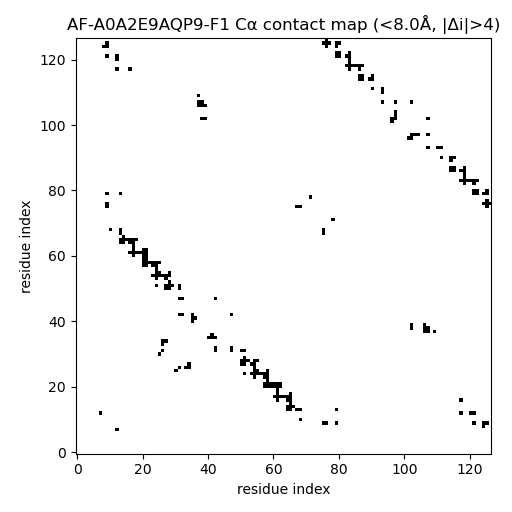 -5.056 -3.433 1.00 97.19 88 VAL A N 1
ATOM 669 C CA . VAL A 1 88 ? -10.702 -5.825 -4.440 1.00 97.19 88 VAL A CA 1
ATOM 670 C C . VAL A 1 88 ? -10.566 -5.205 -5.831 1.00 97.19 88 VAL A C 1
ATOM 672 O O . VAL A 1 88 ? -10.370 -5.934 -6.802 1.00 97.19 88 VAL A O 1
ATOM 675 N N . ILE A 1 89 ? -10.636 -3.876 -5.947 1.00 96.62 89 ILE A N 1
ATOM 676 C CA . ILE A 1 89 ? -10.441 -3.183 -7.228 1.00 96.62 89 ILE A CA 1
ATOM 677 C C . ILE A 1 89 ? -9.006 -3.382 -7.726 1.00 96.62 89 ILE A C 1
ATOM 679 O O . ILE A 1 89 ? -8.814 -3.728 -8.889 1.00 96.62 89 ILE A O 1
ATOM 683 N N . ALA A 1 90 ? -8.007 -3.234 -6.852 1.00 93.25 90 ALA A N 1
ATOM 684 C CA . ALA A 1 90 ? -6.609 -3.483 -7.203 1.00 93.25 90 ALA A CA 1
ATOM 685 C C . ALA A 1 90 ? -6.382 -4.935 -7.664 1.00 93.25 90 ALA A C 1
ATOM 687 O O . ALA A 1 90 ? -5.718 -5.178 -8.667 1.00 93.25 90 ALA A O 1
ATOM 688 N N . LEU A 1 91 ? -6.999 -5.908 -6.987 1.00 94.19 91 LEU A N 1
ATOM 689 C CA . LEU A 1 91 ? -6.964 -7.308 -7.404 1.00 94.19 91 LEU A CA 1
ATOM 690 C C . LEU A 1 91 ? -7.596 -7.520 -8.788 1.00 94.19 91 LEU A C 1
ATOM 692 O O . LEU A 1 91 ? -7.051 -8.263 -9.601 1.00 94.19 91 LEU A O 1
ATOM 696 N N . ALA A 1 92 ? -8.727 -6.870 -9.072 1.00 94.50 92 ALA A N 1
ATOM 697 C CA . ALA A 1 92 ? -9.376 -6.958 -10.377 1.00 94.50 92 ALA A CA 1
ATOM 698 C C . ALA A 1 92 ? -8.495 -6.391 -11.503 1.00 94.50 92 ALA A C 1
ATOM 700 O O . ALA A 1 92 ? -8.468 -6.967 -12.591 1.00 94.50 92 ALA A O 1
ATOM 701 N N . LEU A 1 93 ? -7.750 -5.312 -11.235 1.00 92.75 93 LEU A N 1
ATOM 702 C CA . LEU A 1 93 ? -6.779 -4.754 -12.180 1.00 92.75 93 LEU A CA 1
ATOM 703 C C . LEU A 1 93 ? -5.638 -5.735 -12.464 1.00 92.75 93 LEU A C 1
ATOM 705 O O . LEU A 1 93 ? -5.389 -6.022 -13.630 1.00 92.75 93 LEU A O 1
ATOM 709 N N . ASN A 1 94 ? -5.040 -6.342 -11.435 1.00 90.44 94 ASN A N 1
ATOM 710 C CA . ASN A 1 94 ? -3.987 -7.345 -11.636 1.00 90.44 94 ASN A CA 1
ATOM 711 C C . ASN A 1 94 ? -4.489 -8.536 -12.475 1.00 90.44 94 ASN A C 1
ATOM 713 O O . ASN A 1 94 ? -3.814 -8.997 -13.391 1.00 90.44 94 ASN A O 1
ATOM 717 N N . ILE A 1 95 ? -5.702 -9.033 -12.191 1.00 91.38 95 ILE A N 1
ATOM 718 C CA . ILE A 1 95 ? -6.309 -10.129 -12.965 1.00 91.38 95 ILE A CA 1
ATOM 719 C C . ILE A 1 95 ? -6.509 -9.715 -14.428 1.00 91.38 95 ILE A C 1
ATOM 721 O O . ILE A 1 95 ? -6.280 -10.519 -15.331 1.00 91.38 95 ILE A O 1
ATOM 725 N N . TYR A 1 96 ? -6.928 -8.472 -14.670 1.00 92.94 96 TYR A N 1
ATOM 726 C CA . TYR A 1 96 ? -7.080 -7.938 -16.018 1.00 92.94 96 TYR A CA 1
ATOM 727 C C . TYR A 1 96 ? -5.737 -7.828 -16.759 1.00 92.94 96 TYR A C 1
ATOM 729 O O . TYR A 1 96 ? -5.665 -8.214 -17.925 1.00 92.94 96 TYR A O 1
ATOM 737 N N . GLU A 1 97 ? -4.672 -7.359 -16.109 1.00 90.50 97 GLU A N 1
ATOM 738 C CA . GLU A 1 97 ? -3.320 -7.272 -16.689 1.00 90.50 97 GLU A CA 1
ATOM 739 C C . GLU A 1 97 ? -2.800 -8.649 -17.120 1.00 90.50 97 GLU A C 1
ATOM 741 O O . GLU A 1 97 ? -2.333 -8.814 -18.248 1.00 90.50 97 GLU A O 1
ATOM 746 N N . ILE A 1 98 ? -2.994 -9.667 -16.276 1.00 90.56 98 ILE A N 1
ATOM 747 C CA . ILE A 1 98 ? -2.652 -11.058 -16.603 1.00 90.56 98 ILE A CA 1
ATOM 748 C C . ILE A 1 98 ? -3.499 -11.564 -17.778 1.00 90.56 98 ILE A C 1
ATOM 750 O O . ILE A 1 98 ? -2.980 -12.128 -18.739 1.00 90.56 98 ILE A O 1
ATOM 754 N N . ALA A 1 99 ? -4.820 -11.360 -17.728 1.00 92.56 99 ALA A N 1
ATOM 755 C CA . ALA A 1 99 ? -5.735 -11.850 -18.760 1.00 92.56 99 ALA A CA 1
ATOM 756 C C . ALA A 1 99 ? -5.524 -11.172 -20.125 1.00 92.56 99 ALA A C 1
ATOM 758 O O . ALA A 1 99 ? -5.802 -11.774 -21.161 1.00 92.56 99 ALA A O 1
ATOM 759 N N . SER A 1 100 ? -5.044 -9.928 -20.128 1.00 94.00 100 SER A N 1
ATOM 760 C CA . SER A 1 100 ? -4.714 -9.166 -21.337 1.00 94.00 100 SER A CA 1
ATOM 761 C C . SER A 1 100 ? -3.301 -9.435 -21.862 1.00 94.00 100 SER A C 1
ATOM 763 O O . SER A 1 100 ? -2.970 -8.975 -22.953 1.00 94.00 100 SER A O 1
ATOM 765 N N . GLY A 1 101 ? -2.490 -10.209 -21.132 1.00 89.00 101 GLY A N 1
ATOM 766 C CA . GLY A 1 101 ? -1.113 -10.529 -21.502 1.00 89.00 101 GLY A CA 1
ATOM 767 C C . GLY A 1 101 ? -0.141 -9.362 -21.328 1.00 89.00 101 GLY A C 1
ATOM 768 O O . GLY A 1 101 ? 0.924 -9.379 -21.937 1.00 89.00 101 GLY A O 1
ATOM 769 N N . VAL A 1 102 ? -0.505 -8.348 -20.534 1.00 87.88 102 VAL A N 1
ATOM 770 C CA . VAL A 1 102 ? 0.397 -7.238 -20.177 1.00 87.88 102 VAL A CA 1
ATOM 771 C C . VAL A 1 102 ? 1.508 -7.739 -19.256 1.00 87.88 102 VAL A C 1
ATOM 773 O O . VAL A 1 102 ? 2.655 -7.325 -19.408 1.00 87.88 102 VAL A O 1
ATOM 776 N N . HIS A 1 103 ? 1.176 -8.667 -18.357 1.00 84.62 103 HIS A N 1
ATOM 777 C CA . HIS A 1 103 ? 2.117 -9.308 -17.443 1.00 84.62 103 HIS A CA 1
ATOM 778 C C . HIS A 1 103 ? 1.922 -10.820 -17.410 1.00 84.62 103 HIS A C 1
ATOM 780 O O . HIS A 1 103 ? 0.802 -11.324 -17.533 1.00 84.62 103 HIS A O 1
ATOM 786 N N . GLU A 1 104 ? 3.014 -11.545 -17.179 1.00 86.38 104 GLU A N 1
ATOM 787 C CA . GLU A 1 104 ? 2.950 -12.948 -16.783 1.00 86.38 104 GLU A CA 1
ATOM 788 C C . GLU A 1 104 ? 2.477 -13.080 -15.324 1.00 86.38 104 GLU A C 1
ATOM 790 O O . GLU A 1 104 ? 2.549 -12.151 -14.515 1.00 86.38 104 GLU A O 1
ATOM 795 N N . TRP A 1 105 ? 1.939 -14.250 -14.971 1.00 82.44 105 TRP A N 1
ATOM 796 C CA . TRP A 1 105 ? 1.371 -14.480 -13.638 1.00 82.44 105 TRP A CA 1
ATOM 797 C C . TRP A 1 105 ? 2.394 -14.250 -12.517 1.00 82.44 105 TRP A C 1
ATOM 799 O O . TRP A 1 105 ? 2.077 -13.623 -11.506 1.00 82.44 105 TRP A O 1
ATOM 809 N N . ASP A 1 106 ? 3.619 -14.738 -12.699 1.00 83.75 106 ASP A N 1
ATOM 810 C CA . ASP A 1 106 ? 4.713 -14.631 -11.736 1.00 83.75 106 ASP A CA 1
ATOM 811 C C . ASP A 1 106 ? 5.175 -13.182 -11.515 1.00 83.75 106 ASP A C 1
ATOM 813 O O . ASP A 1 106 ? 5.426 -12.801 -10.371 1.00 83.75 106 ASP A O 1
ATOM 817 N N . GLN A 1 107 ? 5.162 -12.356 -12.564 1.00 82.69 107 GLN A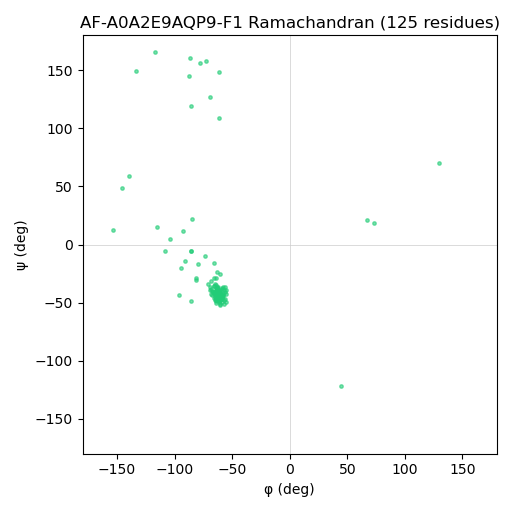 N 1
ATOM 818 C CA . GLN A 1 107 ? 5.494 -10.924 -12.528 1.00 82.69 107 GLN A CA 1
ATOM 819 C C . GLN A 1 107 ? 4.506 -10.075 -11.711 1.00 82.69 107 GLN A C 1
ATOM 821 O O . GLN A 1 107 ? 4.805 -8.943 -11.345 1.00 82.69 107 GLN A O 1
ATOM 826 N N . THR A 1 108 ? 3.316 -10.591 -11.394 1.00 81.81 108 THR A N 1
ATOM 827 C CA . THR A 1 108 ? 2.319 -9.841 -10.602 1.00 81.81 108 THR A CA 1
ATOM 828 C C . THR A 1 108 ? 2.150 -10.370 -9.182 1.00 81.81 108 THR A C 1
ATOM 830 O O . THR A 1 108 ? 1.445 -9.753 -8.380 1.00 81.81 108 THR A O 1
ATOM 833 N N . LEU A 1 109 ? 2.793 -11.490 -8.824 1.00 82.75 109 LEU A N 1
ATOM 834 C CA . LEU A 1 109 ? 2.569 -12.183 -7.548 1.00 82.75 109 LEU A CA 1
ATOM 835 C C . LEU A 1 109 ? 2.796 -11.286 -6.329 1.00 82.75 109 LEU A C 1
ATOM 837 O O . LEU A 1 109 ? 2.002 -11.328 -5.385 1.00 82.75 109 LEU A O 1
ATOM 841 N N . LEU A 1 110 ? 3.837 -10.451 -6.368 1.00 81.19 110 LEU A N 1
ATOM 842 C CA . LEU A 1 110 ? 4.175 -9.530 -5.280 1.00 81.19 110 LEU A CA 1
ATOM 843 C C . LEU A 1 110 ? 3.094 -8.476 -5.020 1.00 81.19 110 LEU A C 1
ATOM 845 O O . LEU A 1 110 ? 2.988 -8.000 -3.895 1.00 81.19 110 LEU A O 1
ATOM 849 N N . ASN A 1 111 ? 2.254 -8.165 -6.008 1.00 82.25 111 ASN A N 1
ATOM 850 C CA . ASN A 1 111 ? 1.119 -7.254 -5.853 1.00 82.25 111 ASN A CA 1
ATOM 851 C C . ASN A 1 111 ? -0.182 -8.025 -5.590 1.00 82.25 111 ASN A C 1
ATOM 853 O O . ASN A 1 111 ? -0.966 -7.677 -4.706 1.00 82.25 111 ASN A O 1
ATOM 857 N N . THR A 1 112 ? -0.408 -9.109 -6.329 1.00 87.94 112 THR A N 1
ATOM 858 C CA . THR A 1 112 ? -1.645 -9.896 -6.287 1.00 87.94 112 THR A CA 1
ATOM 859 C C . THR A 1 112 ? -1.843 -10.576 -4.939 1.00 87.94 112 THR A C 1
ATOM 861 O O . THR A 1 112 ? -2.932 -10.493 -4.370 1.00 87.94 112 THR A O 1
ATOM 864 N N . 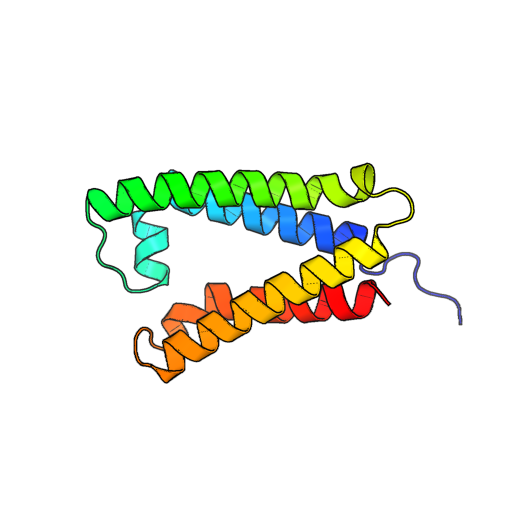VAL A 1 113 ? -0.804 -11.209 -4.386 1.00 91.31 113 VAL A N 1
ATOM 865 C CA . VAL A 1 113 ? -0.923 -11.946 -3.121 1.00 91.31 113 VAL A CA 1
ATOM 866 C C . VAL A 1 113 ? -1.275 -11.011 -1.956 1.00 91.31 113 VAL A C 1
ATOM 868 O O . VAL A 1 113 ? -2.265 -11.288 -1.270 1.00 91.31 113 VAL A O 1
ATOM 871 N N . PRO A 1 114 ? -0.575 -9.878 -1.737 1.00 91.94 114 PRO A N 1
ATOM 872 C CA . PRO A 1 114 ? -0.982 -8.933 -0.705 1.00 91.94 114 PRO A CA 1
ATOM 873 C C . PRO A 1 114 ? -2.378 -8.357 -0.928 1.00 91.94 114 PRO A C 1
ATOM 875 O O . PRO A 1 114 ? -3.129 -8.244 0.038 1.00 91.94 114 PRO A O 1
ATOM 878 N N . ASN A 1 115 ? -2.764 -8.049 -2.172 1.00 93.44 115 ASN A N 1
ATOM 879 C CA . ASN A 1 115 ? -4.098 -7.520 -2.465 1.00 93.44 115 ASN A CA 1
ATOM 880 C C . ASN A 1 115 ? -5.207 -8.502 -2.066 1.00 93.44 115 ASN A C 1
ATOM 882 O O . ASN A 1 115 ? -6.173 -8.099 -1.420 1.00 93.44 115 ASN A O 1
ATOM 886 N N . VAL A 1 116 ? -5.048 -9.796 -2.369 1.00 95.88 116 VAL A N 1
ATOM 887 C CA . VAL A 1 116 ? -5.985 -10.845 -1.925 1.00 95.88 116 VAL A CA 1
ATOM 888 C C . VAL A 1 116 ? -6.050 -10.904 -0.399 1.00 95.88 116 VAL A C 1
ATOM 890 O O . VAL A 1 116 ? -7.142 -10.917 0.174 1.00 95.88 116 VAL A O 1
ATOM 893 N N . ILE A 1 117 ? -4.888 -10.922 0.262 1.00 96.62 117 ILE A N 1
ATOM 894 C CA . ILE A 1 117 ? -4.799 -11.016 1.722 1.00 96.62 117 ILE A CA 1
ATOM 895 C C . ILE A 1 117 ? -5.492 -9.817 2.372 1.00 96.62 117 ILE A C 1
ATOM 897 O O . ILE A 1 117 ? -6.371 -10.005 3.210 1.00 96.62 117 ILE A O 1
ATOM 901 N N . PHE A 1 118 ? -5.159 -8.589 1.974 1.00 97.19 118 PHE A N 1
ATOM 902 C CA . PHE A 1 118 ? -5.757 -7.394 2.561 1.00 97.19 118 PHE A CA 1
ATOM 903 C C . PHE A 1 118 ? -7.241 -7.262 2.231 1.00 97.19 118 PHE A C 1
ATOM 905 O O . PHE A 1 118 ? -8.009 -6.945 3.135 1.00 97.19 118 PHE A O 1
ATOM 912 N N . ALA A 1 119 ? -7.678 -7.577 1.009 1.00 97.31 119 ALA A N 1
ATOM 913 C CA . ALA A 1 119 ? -9.102 -7.608 0.673 1.00 97.31 119 ALA A CA 1
ATOM 914 C C . ALA A 1 119 ? -9.880 -8.535 1.622 1.00 97.31 119 ALA A C 1
ATOM 916 O O . ALA A 1 119 ? -10.882 -8.123 2.211 1.00 97.31 119 ALA A O 1
ATOM 917 N N . ALA A 1 120 ? -9.388 -9.761 1.823 1.00 97.44 120 ALA A N 1
ATOM 918 C CA . ALA A 1 120 ? -10.015 -10.733 2.711 1.00 97.44 120 ALA A CA 1
ATOM 919 C C . ALA A 1 120 ? -9.984 -10.277 4.176 1.00 97.44 120 ALA A C 1
ATOM 921 O O . ALA A 1 120 ? -11.006 -10.317 4.861 1.00 97.44 120 ALA A O 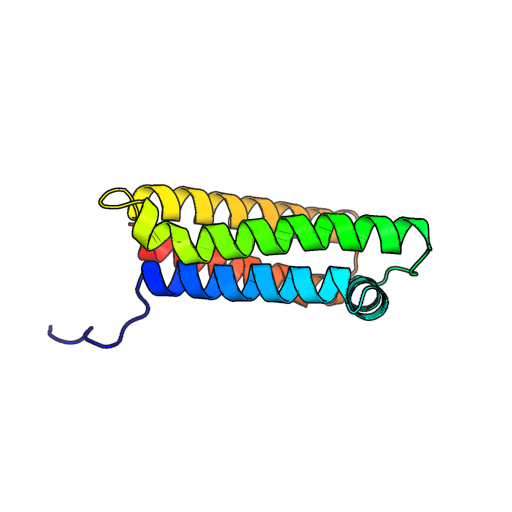1
ATOM 922 N N . LEU A 1 121 ? -8.828 -9.818 4.664 1.00 97.81 121 LEU A N 1
ATOM 923 C CA . LEU A 1 121 ? -8.658 -9.378 6.048 1.00 97.81 121 LEU A CA 1
ATOM 924 C C . LEU A 1 121 ? -9.535 -8.171 6.375 1.00 97.81 121 LEU A C 1
ATOM 926 O O . LEU A 1 121 ? -10.237 -8.195 7.386 1.00 97.81 121 LEU A O 1
ATOM 930 N N . PHE A 1 122 ? -9.547 -7.150 5.518 1.00 98.12 122 PHE A N 1
ATOM 931 C CA . PHE A 1 122 ? -10.423 -5.999 5.697 1.00 98.12 122 PHE A CA 1
ATOM 932 C C . PHE A 1 122 ? -11.888 -6.408 5.623 1.00 98.12 122 PHE A C 1
ATOM 934 O O . PHE A 1 122 ? -12.656 -6.005 6.490 1.00 98.12 122 PHE A O 1
ATOM 941 N N . TYR A 1 123 ? -12.291 -7.252 4.671 1.00 97.00 123 TYR A N 1
ATOM 942 C CA . TYR A 1 123 ? -13.674 -7.716 4.607 1.00 97.00 123 TYR A CA 1
ATOM 943 C C . TYR A 1 123 ? -14.098 -8.442 5.891 1.00 97.00 123 TYR A C 1
ATOM 945 O O . TYR A 1 123 ? -15.119 -8.090 6.477 1.00 97.00 123 TYR A O 1
ATOM 953 N N . MET A 1 124 ? -13.305 -9.406 6.368 1.00 96.50 124 MET A N 1
ATOM 954 C CA . MET A 1 124 ? -13.633 -10.203 7.557 1.00 96.50 124 MET A CA 1
ATOM 955 C C . MET A 1 124 ? -13.641 -9.377 8.844 1.00 96.50 124 MET A C 1
ATOM 957 O O . MET A 1 124 ? -14.500 -9.579 9.696 1.00 96.50 124 MET A O 1
ATOM 961 N N . LYS A 1 125 ? -12.680 -8.462 9.004 1.00 96.50 125 LYS A N 1
ATOM 962 C CA . LYS A 1 125 ? -12.501 -7.687 10.242 1.00 96.50 125 LYS A CA 1
ATOM 963 C C . LYS A 1 125 ? -13.355 -6.423 10.306 1.00 96.50 125 LYS A C 1
ATOM 965 O O . LYS A 1 125 ? -13.366 -5.772 11.344 1.00 96.50 125 LYS A O 1
ATOM 970 N N . SER A 1 126 ? -14.065 -6.093 9.229 1.00 95.19 126 SER A N 1
ATOM 971 C CA . SER A 1 126 ? -14.937 -4.913 9.153 1.00 95.19 126 SER A CA 1
ATOM 972 C C . SER A 1 126 ? -16.426 -5.231 9.266 1.00 95.19 126 SER A C 1
ATOM 974 O O . SER A 1 126 ? -17.231 -4.319 9.076 1.00 95.19 126 SER A O 1
ATOM 976 N N . GLN A 1 127 ? -16.809 -6.488 9.508 1.00 86.69 127 GLN A N 1
ATOM 977 C CA . GLN A 1 127 ? -18.217 -6.858 9.701 1.00 86.69 127 GLN A CA 1
ATOM 978 C C . GLN A 1 127 ? -18.763 -6.344 11.029 1.00 86.69 127 GLN A C 1
ATOM 980 O O . GLN A 1 127 ? -18.027 -6.421 12.036 1.00 86.69 127 GLN A O 1
#

Sequence (127 aa):
MEGDEGGLTLELVFKAAGIMGVGGGLLGIAMPDMWADNVGWVMTEELENLSMWIGFWFIMFGLLMWNLPSLAADNLSTWGKYAAGFFVIALALNIYEIASGVHEWDQTLLNTVPNVIFAALFYMKSQ

Solvent-accessible surface area (backbone atoms only — not comparable to full-atom values): 6515 Å² total; per-residue (Å²): 132,90,85,71,95,79,62,92,43,52,58,53,52,31,36,52,51,7,52,50,24,34,51,53,9,48,35,19,53,78,37,38,60,64,50,26,54,53,56,73,46,82,76,43,77,69,51,44,57,47,28,33,55,52,9,51,52,28,30,54,49,6,53,46,34,47,46,37,58,78,73,39,60,93,45,42,40,61,53,25,45,52,51,14,51,52,25,46,52,53,35,52,51,52,53,48,36,40,75,70,64,76,38,57,71,78,42,40,42,85,58,42,53,54,24,53,51,48,19,51,50,26,49,68,54,27,111

Radius of gyration: 16.11 Å; Cα contacts (8 Å, |Δi|>4): 141; chains: 1; bounding box: 33×30×47 Å

pLDDT: mean 90.96, std 11.0, range [38.0, 98.38]